Protein AF-A0A060A2T8-F1 (afdb_monomer)

Foldseek 3Di:
DDPPPDPDDDVQVVADDDPFADPPKGFLDWFADPFKIWTFIQAPDDAFQQSTWIWMQGPVRDIDTQAGPDPQWDWAWAADPQGKIKIWTDDPQWIWMWIQGPDAFTKTWITDPNDIDIDGGPDHDNSCSDPVNQVSNVVSVHHHDD

Mean predicted aligned error: 6.96 Å

Sequence (146 aa):
MSANKTPAASSADTYPPSRVCGAGALTLWECRLPRQRVALCLAAKGQGAERLQVLRADKAGRMELLAAGGGGTKLRYEMSPNGDASLEFLRDGRQILLIDPLRGPSILEQEMHGKVQRSECRNPNQTLSLNHTVALLRALGITASP

Organism: Acidithiobacillus caldus (strain ATCC 51756 / DSM 8584 / KU) (NCBI:txid637389)

Nearest PDB structures (foldseek):
  4gnc-assembly1_A  TM=4.056E-01  e=5.488E-01  Homo sapiens
  4fd0-assembly1_A  TM=2.223E-01  e=1.043E+00  Bacteroides caccae ATCC 43185
  7kzp-assembly1_O  TM=2.851E-01  e=7.548E+00  Homo sapiens

Radius of gyration: 15.8 Å; Cα contacts (8 Å, |Δi|>4): 313; chains: 1; bounding box: 34×59×33 Å

pLDDT: mean 85.24, std 15.14, range [36.0, 97.75]

Structure (mmCIF, N/CA/C/O backbone):
data_AF-A0A060A2T8-F1
#
_entry.id   AF-A0A060A2T8-F1
#
loop_
_atom_site.group_PDB
_atom_site.id
_atom_site.type_symbol
_atom_site.label_atom_id
_atom_site.label_alt_id
_atom_site.label_comp_id
_atom_site.label_asym_id
_atom_site.label_entity_id
_atom_site.label_seq_id
_atom_site.pdbx_PDB_ins_code
_atom_site.Cartn_x
_atom_site.Cartn_y
_atom_site.Cartn_z
_atom_site.occupancy
_atom_site.B_iso_or_equiv
_atom_site.auth_seq_id
_atom_site.auth_comp_id
_atom_site.auth_asym_id
_atom_site.auth_atom_id
_atom_site.pdbx_PDB_model_num
ATOM 1 N N . MET A 1 1 ? 18.157 -40.246 -16.428 1.00 37.88 1 MET A N 1
ATOM 2 C CA . MET A 1 1 ? 18.550 -39.158 -15.509 1.00 37.88 1 MET A CA 1
ATOM 3 C C . MET A 1 1 ? 17.406 -38.162 -15.477 1.00 37.88 1 MET A C 1
ATOM 5 O O . MET A 1 1 ? 17.236 -37.408 -16.425 1.00 37.88 1 MET A O 1
ATOM 9 N N . SER A 1 2 ? 16.544 -38.258 -14.468 1.00 36.00 2 SER A N 1
ATOM 10 C CA . SER A 1 2 ? 15.378 -37.383 -14.330 1.00 36.00 2 SER A CA 1
ATOM 11 C C . SER A 1 2 ? 15.838 -36.026 -13.812 1.00 36.00 2 SER A C 1
ATOM 13 O O . SER A 1 2 ? 16.411 -35.942 -12.728 1.00 36.00 2 SER A O 1
ATOM 15 N N . ALA A 1 3 ? 15.626 -34.973 -14.599 1.00 39.72 3 ALA A N 1
ATOM 16 C CA . ALA A 1 3 ? 15.874 -33.610 -14.161 1.00 39.72 3 ALA A CA 1
ATOM 17 C C . ALA A 1 3 ? 14.852 -33.260 -13.073 1.00 39.72 3 ALA A C 1
ATOM 19 O O . ALA A 1 3 ? 13.652 -33.168 -13.334 1.00 39.72 3 ALA A O 1
ATOM 20 N N . ASN A 1 4 ? 15.343 -33.102 -11.845 1.00 40.69 4 ASN A N 1
ATOM 21 C CA . ASN A 1 4 ? 14.573 -32.610 -10.714 1.00 40.69 4 ASN A CA 1
ATOM 22 C C . ASN A 1 4 ? 14.200 -31.152 -11.009 1.00 40.69 4 ASN A C 1
ATOM 24 O O . ASN A 1 4 ? 15.011 -30.241 -10.850 1.00 40.69 4 ASN A O 1
ATOM 28 N N . LYS A 1 5 ? 12.986 -30.930 -11.516 1.00 41.19 5 LYS A N 1
ATOM 29 C CA . LYS A 1 5 ? 12.439 -29.590 -11.707 1.00 41.19 5 LYS A CA 1
ATOM 30 C C . LYS A 1 5 ? 11.953 -29.109 -10.345 1.00 41.19 5 LYS A C 1
ATOM 32 O O . LYS A 1 5 ? 10.836 -29.413 -9.939 1.00 41.19 5 LYS A O 1
ATOM 37 N N . THR A 1 6 ? 12.824 -28.407 -9.627 1.00 43.22 6 THR A N 1
ATOM 38 C CA . THR A 1 6 ? 12.464 -27.656 -8.422 1.00 43.22 6 THR A CA 1
ATOM 39 C C . THR A 1 6 ? 11.223 -26.813 -8.737 1.00 43.22 6 THR A C 1
ATOM 41 O O . THR A 1 6 ? 11.252 -26.071 -9.726 1.00 43.22 6 THR A O 1
ATOM 44 N N . PRO A 1 7 ? 10.118 -26.925 -7.978 1.00 42.25 7 PRO A N 1
ATOM 45 C CA . PRO A 1 7 ? 8.991 -26.036 -8.185 1.00 42.25 7 PRO A CA 1
ATOM 46 C C . PRO A 1 7 ? 9.471 -24.616 -7.888 1.00 42.25 7 PRO A C 1
ATOM 48 O O . PRO A 1 7 ? 10.069 -24.365 -6.842 1.00 42.25 7 PRO A O 1
ATOM 51 N N . ALA A 1 8 ? 9.267 -23.700 -8.836 1.00 45.44 8 ALA A N 1
ATOM 52 C CA . ALA A 1 8 ? 9.478 -22.282 -8.589 1.00 45.44 8 ALA A CA 1
ATOM 53 C C . ALA A 1 8 ? 8.638 -21.905 -7.363 1.00 45.44 8 ALA A C 1
ATOM 55 O O . ALA A 1 8 ? 7.436 -22.179 -7.355 1.00 45.44 8 ALA A O 1
ATOM 56 N N . ALA A 1 9 ? 9.277 -21.346 -6.329 1.00 42.44 9 ALA A N 1
ATOM 57 C CA . ALA A 1 9 ? 8.582 -20.828 -5.158 1.00 42.44 9 ALA A CA 1
ATOM 58 C C . ALA A 1 9 ? 7.421 -19.960 -5.647 1.00 42.44 9 ALA A C 1
ATOM 60 O O . ALA A 1 9 ? 7.612 -19.072 -6.486 1.00 42.44 9 ALA A O 1
ATOM 61 N N . SER A 1 10 ? 6.206 -20.285 -5.214 1.00 46.81 10 SER A N 1
ATOM 62 C CA . SER A 1 10 ? 5.045 -19.540 -5.665 1.00 46.81 10 SER A CA 1
ATOM 63 C C . SER A 1 10 ? 5.211 -18.111 -5.151 1.00 46.81 10 SER A C 1
ATOM 65 O O . SER A 1 10 ? 5.593 -17.900 -4.002 1.00 46.81 10 SER A O 1
ATOM 67 N N . SER A 1 11 ? 4.950 -17.101 -5.979 1.00 52.59 11 SER A N 1
ATOM 68 C CA . SER A 1 11 ? 5.066 -15.693 -5.569 1.00 52.59 11 SER A CA 1
ATOM 69 C C . SER A 1 11 ? 4.266 -15.370 -4.295 1.00 52.59 11 SER A C 1
ATOM 71 O O . SER A 1 11 ? 4.549 -14.380 -3.630 1.00 52.59 11 SER A O 1
ATOM 73 N N . ALA A 1 12 ? 3.285 -16.208 -3.942 1.00 53.03 12 ALA A N 1
ATOM 74 C CA . ALA A 1 12 ? 2.500 -16.122 -2.717 1.00 53.03 12 ALA A CA 1
ATOM 75 C C . ALA A 1 12 ? 3.322 -16.357 -1.436 1.00 53.03 12 ALA A C 1
ATOM 77 O O . ALA A 1 12 ? 3.020 -15.730 -0.427 1.00 53.03 12 ALA A O 1
ATOM 78 N N . ASP A 1 13 ? 4.385 -17.168 -1.480 1.00 53.91 13 ASP A N 1
ATOM 79 C CA . ASP A 1 13 ? 5.234 -17.453 -0.311 1.00 53.91 13 ASP A CA 1
ATOM 80 C C . ASP A 1 13 ? 6.110 -16.250 0.090 1.00 53.91 13 ASP A C 1
ATOM 82 O O . ASP A 1 13 ? 6.661 -16.203 1.187 1.00 53.91 13 ASP A O 1
ATOM 86 N N . THR A 1 14 ? 6.236 -15.255 -0.798 1.00 65.81 14 THR A N 1
ATOM 87 C CA . THR A 1 14 ? 7.023 -14.028 -0.569 1.00 65.81 14 THR A CA 1
ATOM 88 C C . THR A 1 14 ? 6.208 -12.928 0.121 1.00 65.81 14 THR A C 1
ATOM 90 O O . THR A 1 14 ? 6.783 -11.995 0.682 1.00 65.81 14 THR A O 1
ATOM 93 N N . TYR A 1 15 ? 4.875 -13.021 0.103 1.00 67.94 15 TYR A N 1
ATOM 94 C CA . TYR A 1 15 ? 3.991 -11.997 0.655 1.00 67.94 15 TYR A CA 1
ATOM 95 C C . TYR A 1 15 ? 3.400 -12.437 1.997 1.00 67.94 15 TYR A C 1
ATOM 97 O O . TYR A 1 15 ? 2.954 -13.577 2.135 1.00 67.94 15 TYR A O 1
ATOM 105 N N . PRO A 1 16 ? 3.345 -11.547 3.004 1.00 67.00 16 PRO A N 1
ATOM 106 C CA . PRO A 1 16 ? 2.753 -11.893 4.285 1.00 67.00 16 PRO A CA 1
ATOM 107 C C . PRO A 1 16 ? 1.253 -12.200 4.119 1.00 67.00 16 PRO A C 1
ATOM 109 O O . PRO A 1 16 ? 0.546 -11.487 3.399 1.00 67.00 16 PRO A O 1
ATOM 112 N N . PRO A 1 17 ? 0.714 -13.220 4.806 1.00 70.50 17 PRO A N 1
ATOM 113 C CA . PRO A 1 17 ? -0.727 -13.413 4.852 1.00 70.50 17 PRO A CA 1
ATOM 114 C C . PRO A 1 17 ? -1.369 -12.240 5.603 1.00 70.50 17 PRO A C 1
ATOM 116 O O . PRO A 1 17 ? -0.949 -11.895 6.709 1.00 70.50 17 PRO A O 1
ATOM 119 N N . SER A 1 18 ? -2.423 -11.649 5.038 1.00 75.19 18 SER A N 1
ATOM 120 C CA . SER A 1 18 ? -3.237 -10.642 5.722 1.00 75.19 18 SER A CA 1
ATOM 121 C C . SER A 1 18 ? -4.675 -11.114 5.837 1.00 75.19 18 SER A C 1
ATOM 123 O O . SER A 1 18 ? -5.229 -11.703 4.917 1.00 75.19 18 SER A O 1
ATOM 125 N N . ARG A 1 19 ? -5.301 -10.807 6.976 1.00 79.88 19 ARG A N 1
ATOM 126 C CA . ARG A 1 19 ? -6.751 -10.984 7.161 1.00 79.88 19 ARG A CA 1
ATOM 127 C C . ARG A 1 19 ? -7.566 -9.863 6.507 1.00 79.88 19 ARG A C 1
ATOM 129 O O . ARG A 1 19 ? -8.788 -9.908 6.562 1.00 79.88 19 ARG A O 1
ATOM 136 N N . VAL A 1 20 ? -6.893 -8.841 5.974 1.00 90.94 20 VAL A N 1
ATOM 137 C CA . VAL A 1 20 ? -7.514 -7.696 5.299 1.00 90.94 20 VAL A CA 1
ATOM 138 C C . VAL A 1 20 ? -7.704 -8.007 3.815 1.00 90.94 20 VAL A C 1
ATOM 140 O O . VAL A 1 20 ? -8.772 -7.757 3.263 1.00 90.94 20 VAL A O 1
ATOM 143 N N . CYS A 1 21 ? -6.692 -8.588 3.169 1.00 90.69 21 CYS A N 1
ATOM 144 C CA . CYS A 1 21 ? -6.804 -9.012 1.780 1.00 90.69 21 CYS A CA 1
ATOM 145 C C . CYS A 1 21 ? -7.650 -10.289 1.689 1.00 90.69 21 CYS A C 1
ATOM 147 O O . CYS A 1 21 ? -7.413 -11.260 2.404 1.00 90.69 21 CYS A O 1
ATOM 149 N N . GLY A 1 22 ? -8.679 -10.267 0.837 1.00 82.06 22 GLY A N 1
ATOM 150 C CA . GLY A 1 22 ? -9.595 -11.395 0.660 1.00 82.06 22 GLY A CA 1
ATOM 151 C C . GLY A 1 22 ? -8.920 -12.644 0.083 1.00 82.06 22 GLY A C 1
ATOM 152 O O . GLY A 1 22 ? -7.780 -12.608 -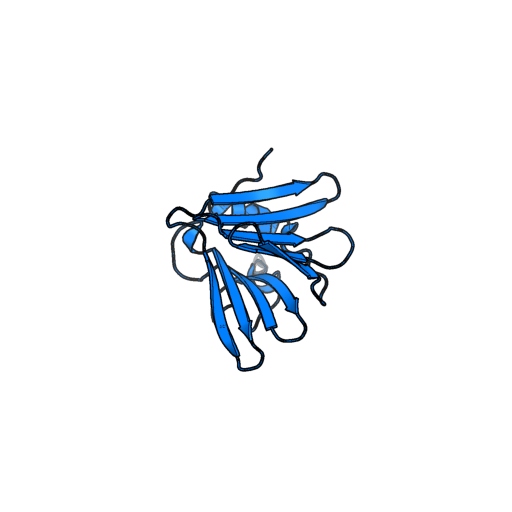0.378 1.00 82.06 22 GLY A O 1
ATOM 153 N N . ALA A 1 23 ? -9.646 -13.764 0.072 1.00 82.12 23 ALA A N 1
ATOM 154 C CA . ALA A 1 23 ? -9.136 -15.029 -0.454 1.00 82.12 23 ALA A CA 1
ATOM 155 C C . ALA A 1 23 ? -8.631 -14.887 -1.906 1.00 82.12 23 ALA A C 1
ATOM 157 O O . ALA A 1 23 ? -9.326 -14.353 -2.772 1.00 82.12 23 ALA A O 1
ATOM 158 N N . GLY A 1 24 ? -7.412 -15.372 -2.159 1.00 83.44 24 GLY A N 1
ATOM 159 C CA . GLY A 1 24 ? -6.754 -15.303 -3.468 1.00 83.44 24 GLY A CA 1
ATOM 160 C C . GLY A 1 24 ? -6.128 -13.946 -3.816 1.00 83.44 24 GLY A C 1
ATOM 161 O O . GLY A 1 24 ? -5.513 -13.834 -4.875 1.00 83.44 24 GLY A O 1
ATOM 162 N N . ALA A 1 25 ? -6.259 -12.926 -2.962 1.00 89.69 25 ALA A N 1
ATOM 163 C CA . ALA A 1 25 ? -5.544 -11.665 -3.123 1.00 89.69 25 ALA A CA 1
ATOM 164 C C . ALA A 1 25 ? -4.137 -11.742 -2.509 1.00 89.69 25 ALA A C 1
ATOM 166 O O . ALA A 1 25 ? -3.929 -12.399 -1.489 1.00 89.69 25 ALA A O 1
ATOM 167 N N . LEU A 1 26 ? -3.176 -11.036 -3.109 1.00 90.19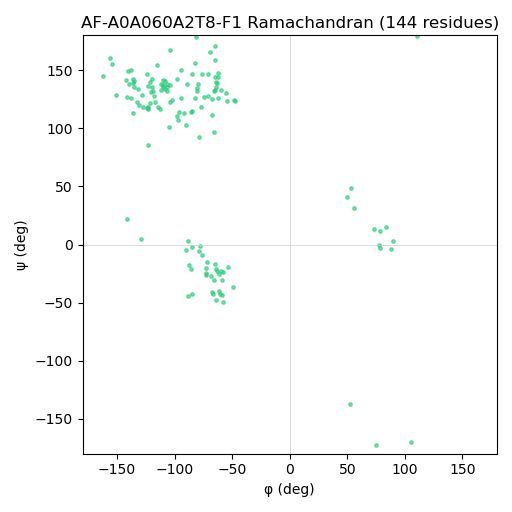 26 LEU A N 1
ATOM 168 C CA . LEU A 1 26 ? -1.839 -10.873 -2.528 1.00 90.19 26 LEU A CA 1
ATOM 169 C C . LEU A 1 26 ? -1.812 -9.647 -1.617 1.00 90.19 26 LEU A C 1
ATOM 171 O O . LEU A 1 26 ? -2.329 -8.593 -1.988 1.00 90.19 26 LEU A O 1
ATOM 175 N N . THR A 1 27 ? -1.169 -9.765 -0.458 1.00 91.56 27 THR A N 1
ATOM 176 C CA . THR A 1 27 ? -0.912 -8.623 0.429 1.00 91.56 27 THR A CA 1
ATOM 177 C C . THR A 1 27 ? 0.423 -8.002 0.059 1.00 91.56 27 THR A C 1
ATOM 179 O O . THR A 1 27 ? 1.479 -8.526 0.403 1.00 91.56 27 THR A O 1
ATOM 182 N N . LEU A 1 28 ? 0.383 -6.874 -0.639 1.00 92.06 28 LEU A N 1
ATOM 183 C CA . LEU A 1 28 ? 1.586 -6.171 -1.074 1.00 92.06 28 LEU A CA 1
ATOM 184 C C . LEU A 1 28 ? 2.131 -5.229 -0.008 1.00 92.06 28 LEU A C 1
ATOM 186 O O . LEU A 1 28 ? 3.292 -4.852 -0.092 1.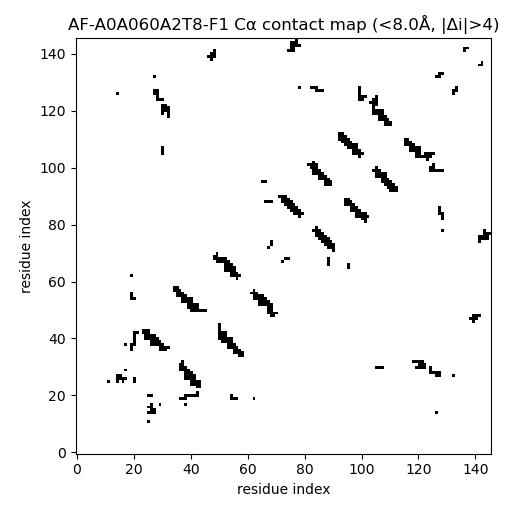00 92.06 28 LEU A O 1
ATOM 190 N N . TRP A 1 29 ? 1.307 -4.821 0.959 1.00 92.69 29 TRP A N 1
ATOM 191 C CA . TRP A 1 29 ? 1.709 -4.004 2.101 1.00 92.69 29 TRP A CA 1
ATOM 192 C C . TRP A 1 29 ? 0.656 -4.084 3.215 1.00 92.69 29 TRP A C 1
ATOM 194 O O . TRP A 1 29 ? -0.532 -4.164 2.914 1.00 92.69 29 TRP A O 1
ATOM 204 N N . GLU A 1 30 ? 1.050 -4.050 4.491 1.00 92.56 30 GLU A N 1
ATOM 205 C CA . GLU A 1 30 ? 0.132 -3.987 5.640 1.00 92.56 30 GLU A CA 1
ATOM 206 C C . GLU A 1 30 ? 0.612 -2.967 6.682 1.00 92.56 30 GLU A C 1
ATOM 208 O O . GLU A 1 30 ? 1.786 -2.921 7.043 1.00 92.56 30 GLU A O 1
ATOM 213 N N . CYS A 1 31 ? -0.336 -2.215 7.237 1.00 93.19 31 CYS A N 1
ATOM 214 C CA . CYS A 1 31 ? -0.154 -1.293 8.343 1.00 93.19 31 CYS A CA 1
ATOM 215 C C . CYS A 1 31 ? -1.097 -1.614 9.492 1.00 93.19 31 CYS A C 1
ATOM 217 O O . CYS A 1 31 ? -2.326 -1.521 9.384 1.00 93.19 31 CYS A O 1
ATOM 219 N N . ARG A 1 32 ? -0.513 -1.968 10.634 1.00 93.56 32 ARG A N 1
ATOM 220 C CA . ARG A 1 32 ? -1.242 -2.229 11.874 1.00 93.56 32 ARG A CA 1
ATOM 221 C C . ARG A 1 32 ? -1.338 -0.958 12.702 1.00 93.56 32 ARG A C 1
ATOM 223 O O . ARG A 1 32 ? -0.348 -0.492 13.259 1.00 93.56 32 ARG A O 1
ATOM 230 N N . LEU A 1 33 ? -2.558 -0.459 12.847 1.00 93.19 33 LEU A N 1
ATOM 231 C CA . LEU A 1 33 ? -2.909 0.676 13.694 1.00 93.19 33 LEU A CA 1
ATOM 232 C C . LEU A 1 33 ? -3.603 0.181 14.983 1.00 93.19 33 LEU A C 1
ATOM 234 O O . LEU A 1 33 ? -4.008 -0.981 15.070 1.00 93.19 33 LEU A O 1
ATOM 238 N N . PRO A 1 34 ? -3.784 1.026 16.020 1.00 92.00 34 PRO A N 1
ATOM 239 C CA . PRO A 1 34 ? -4.310 0.581 17.319 1.00 92.00 34 PRO A CA 1
ATOM 240 C C . PRO A 1 34 ? -5.703 -0.070 17.276 1.00 92.00 34 PRO A C 1
ATOM 242 O O . PRO A 1 34 ? -6.036 -0.902 18.127 1.00 92.00 34 PRO A O 1
ATOM 245 N N . ARG A 1 35 ? -6.549 0.341 16.323 1.00 91.31 35 ARG A N 1
ATOM 246 C CA . ARG A 1 35 ? -7.946 -0.112 16.201 1.00 91.31 35 ARG A CA 1
ATOM 247 C C . ARG A 1 35 ? -8.336 -0.607 14.812 1.00 91.31 35 ARG A C 1
ATOM 249 O O . ARG A 1 35 ? -9.499 -0.923 14.592 1.00 91.31 35 ARG A O 1
ATOM 256 N N . GLN A 1 36 ? -7.385 -0.667 13.895 1.00 94.19 36 GLN A N 1
ATOM 257 C CA . GLN A 1 36 ? -7.655 -0.995 12.505 1.00 94.19 36 GLN A CA 1
ATOM 258 C C . GLN A 1 36 ? -6.397 -1.550 11.846 1.00 94.19 36 GLN A C 1
ATOM 260 O O . GLN A 1 36 ? -5.282 -1.348 12.332 1.00 94.19 36 GLN A O 1
ATOM 265 N N . ARG A 1 37 ? -6.581 -2.245 10.734 1.00 94.50 37 ARG A N 1
ATOM 266 C CA . ARG A 1 37 ? -5.509 -2.640 9.826 1.00 94.50 37 ARG A CA 1
ATOM 267 C C . ARG A 1 37 ? -5.812 -2.066 8.461 1.00 94.50 37 ARG A C 1
ATOM 269 O O . ARG A 1 37 ? -6.968 -2.067 8.050 1.00 94.50 37 ARG A O 1
ATOM 276 N N . VAL A 1 38 ? -4.786 -1.580 7.788 1.00 95.56 38 VAL A N 1
ATOM 277 C CA . VAL A 1 38 ? -4.879 -1.123 6.405 1.00 95.56 38 VAL A CA 1
ATOM 278 C C . VAL A 1 38 ? -3.922 -1.961 5.581 1.00 95.56 38 VAL A C 1
ATOM 280 O O . VAL A 1 38 ? -2.806 -2.204 6.026 1.00 95.56 38 VAL A O 1
ATOM 283 N N . ALA A 1 39 ? -4.349 -2.435 4.420 1.00 95.31 39 ALA A N 1
ATOM 284 C CA . ALA A 1 39 ? -3.510 -3.241 3.549 1.00 95.31 39 ALA A CA 1
ATOM 285 C C . ALA A 1 39 ? -3.635 -2.801 2.094 1.00 95.31 39 ALA A C 1
ATOM 287 O O . ALA A 1 39 ? -4.727 -2.468 1.633 1.00 95.31 39 ALA A O 1
ATOM 288 N N . LEU A 1 40 ? -2.511 -2.844 1.382 1.00 96.12 40 LEU A N 1
ATOM 289 C CA . LEU A 1 40 ? -2.480 -2.832 -0.071 1.00 96.12 40 LEU A CA 1
ATOM 290 C C . LEU A 1 40 ? -2.660 -4.265 -0.555 1.00 96.12 40 LEU A C 1
ATOM 292 O O . LEU A 1 40 ? -1.802 -5.123 -0.332 1.00 96.12 40 LEU A O 1
ATOM 296 N N . CYS A 1 41 ? -3.767 -4.506 -1.234 1.00 95.06 41 CYS A N 1
ATOM 297 C CA . CYS A 1 41 ? -4.134 -5.801 -1.764 1.00 95.06 41 CYS A CA 1
ATOM 298 C C . CYS A 1 41 ? -4.075 -5.775 -3.287 1.00 95.06 41 CYS A C 1
ATOM 300 O O . CYS A 1 41 ? -4.556 -4.836 -3.922 1.00 95.06 41 CYS A O 1
ATOM 302 N N . LEU A 1 42 ? -3.540 -6.842 -3.871 1.00 94.38 42 LEU A N 1
ATOM 303 C CA . LEU A 1 42 ? -3.736 -7.149 -5.278 1.00 94.38 42 LEU A CA 1
ATOM 304 C C . LEU A 1 42 ? -4.861 -8.171 -5.409 1.00 94.38 42 LEU A C 1
ATOM 306 O O . LEU A 1 42 ? -4.674 -9.348 -5.101 1.00 94.38 42 LEU A O 1
ATOM 310 N N . ALA A 1 43 ? -6.021 -7.729 -5.881 1.00 92.06 43 ALA A N 1
ATOM 311 C CA . ALA A 1 43 ? -7.180 -8.579 -6.087 1.00 92.06 43 ALA A CA 1
ATOM 312 C C . ALA A 1 43 ? -6.907 -9.684 -7.125 1.00 92.06 43 ALA A C 1
ATOM 314 O O . ALA A 1 43 ? -6.174 -9.503 -8.105 1.00 92.06 43 ALA A O 1
ATOM 315 N N . ALA A 1 44 ? -7.545 -10.842 -6.934 1.00 87.31 44 ALA A N 1
ATOM 316 C CA . ALA A 1 44 ? -7.469 -11.970 -7.865 1.00 87.31 44 ALA A CA 1
ATOM 317 C C . ALA A 1 44 ? -8.162 -11.687 -9.210 1.00 87.31 44 ALA A C 1
ATOM 319 O O . ALA A 1 44 ? -7.799 -12.270 -10.227 1.00 87.31 44 ALA A O 1
ATOM 320 N N . LYS A 1 45 ? -9.166 -10.802 -9.207 1.00 85.12 45 LYS A N 1
ATOM 321 C CA . LYS A 1 45 ? -9.976 -10.427 -10.373 1.00 85.12 45 LYS A CA 1
ATOM 322 C C . LYS A 1 45 ? -9.761 -8.954 -10.724 1.00 85.12 45 LYS A C 1
ATOM 324 O O . LYS A 1 45 ? -9.441 -8.161 -9.843 1.00 85.12 45 LYS A O 1
ATOM 329 N N . GLY A 1 46 ? -9.975 -8.620 -11.994 1.00 84.56 46 GLY A N 1
ATOM 330 C CA . GLY A 1 46 ? -9.727 -7.298 -12.580 1.00 84.56 46 GLY A CA 1
ATOM 331 C C . GLY A 1 46 ? -8.552 -7.311 -13.564 1.00 84.56 46 GLY A C 1
ATOM 332 O O . GLY A 1 46 ? -7.921 -8.345 -13.782 1.00 84.56 46 GLY A O 1
ATOM 333 N N . GLN A 1 47 ? -8.263 -6.155 -14.146 1.00 84.25 47 GLN A N 1
ATOM 334 C CA . GLN A 1 47 ? -7.300 -5.893 -15.208 1.00 84.25 47 GLN A CA 1
ATOM 335 C C . GLN A 1 47 ? -6.355 -4.747 -14.826 1.00 84.25 47 GLN A C 1
ATOM 337 O O . GLN A 1 47 ? -6.772 -3.656 -14.440 1.00 84.25 47 GLN A O 1
ATOM 342 N N . GLY A 1 48 ? -5.048 -4.990 -14.951 1.00 89.25 48 GLY A N 1
ATOM 343 C CA . GLY A 1 48 ? -4.022 -3.983 -14.667 1.00 89.25 48 GLY A CA 1
ATOM 344 C C . GLY A 1 48 ? -4.174 -3.337 -13.283 1.00 89.25 48 GLY A C 1
ATOM 345 O O . GLY A 1 48 ? -4.460 -4.011 -12.290 1.00 89.25 48 GLY A O 1
ATOM 346 N N . ALA A 1 49 ? -3.994 -2.018 -13.226 1.00 89.94 49 ALA A N 1
ATOM 347 C CA . ALA A 1 49 ? -4.025 -1.235 -11.995 1.00 89.94 49 ALA A CA 1
ATOM 348 C C . ALA A 1 49 ? -5.337 -1.334 -11.190 1.00 89.94 49 ALA A C 1
ATOM 350 O O . ALA A 1 49 ? -5.303 -1.133 -9.978 1.00 89.94 49 ALA A O 1
ATOM 351 N N . GLU A 1 50 ? -6.475 -1.681 -11.803 1.00 90.50 50 GLU A N 1
ATOM 352 C CA . GLU A 1 50 ? -7.765 -1.792 -11.092 1.00 90.50 50 GLU A CA 1
ATOM 353 C C . GLU A 1 50 ? -7.786 -2.917 -10.048 1.00 90.50 50 GLU A C 1
ATOM 355 O O . GLU A 1 50 ? -8.614 -2.939 -9.137 1.00 90.50 50 GLU A O 1
ATOM 360 N N . ARG A 1 51 ? -6.825 -3.838 -10.152 1.00 94.00 51 ARG A N 1
ATOM 361 C CA . ARG A 1 51 ? -6.611 -4.904 -9.177 1.00 94.00 51 ARG A CA 1
ATOM 362 C C . ARG A 1 51 ? -6.010 -4.397 -7.869 1.00 94.00 51 ARG A C 1
ATOM 364 O O . ARG A 1 51 ? -6.086 -5.114 -6.876 1.00 94.00 51 ARG A O 1
ATOM 371 N N . LEU A 1 52 ? -5.383 -3.220 -7.847 1.00 95.88 52 LEU A N 1
ATOM 372 C CA . LEU A 1 52 ? -4.801 -2.662 -6.628 1.00 95.88 52 LEU A CA 1
ATOM 373 C C . LEU A 1 52 ? -5.865 -1.963 -5.797 1.00 95.88 52 LEU A C 1
ATOM 375 O O . LEU A 1 52 ? -6.548 -1.056 -6.273 1.00 95.88 52 LEU A O 1
ATOM 379 N N . GLN A 1 53 ? -5.965 -2.365 -4.536 1.00 96.44 53 GLN A N 1
ATOM 380 C CA . GLN A 1 53 ? -6.936 -1.841 -3.586 1.00 96.44 53 GLN A CA 1
ATOM 381 C C . GLN A 1 53 ? -6.260 -1.558 -2.250 1.00 96.44 53 GLN A C 1
ATOM 383 O O . GLN A 1 53 ? -5.516 -2.391 -1.741 1.00 96.44 53 GLN A O 1
ATOM 388 N N . VAL A 1 54 ? -6.559 -0.405 -1.657 1.00 97.00 54 VAL A N 1
ATOM 389 C CA . VAL A 1 54 ? -6.227 -0.114 -0.264 1.00 97.00 54 VAL A CA 1
ATOM 390 C C . VAL A 1 54 ? -7.467 -0.375 0.572 1.00 97.00 54 VAL A C 1
ATOM 392 O O . VAL A 1 54 ? -8.462 0.346 0.474 1.00 97.00 54 VAL A O 1
ATOM 395 N N . LEU A 1 55 ? -7.412 -1.423 1.384 1.00 96.94 55 LEU A N 1
ATOM 396 C CA . LEU A 1 55 ? -8.518 -1.867 2.220 1.00 96.94 55 LEU A CA 1
ATOM 397 C C . LEU A 1 55 ? -8.229 -1.573 3.686 1.00 96.94 55 LEU A C 1
ATOM 399 O O . LEU A 1 55 ? -7.113 -1.771 4.160 1.00 96.94 55 LEU A O 1
ATOM 403 N N . ARG A 1 56 ? -9.257 -1.146 4.415 1.00 96.12 56 ARG A N 1
ATOM 404 C CA . ARG A 1 56 ? -9.254 -0.989 5.867 1.00 96.12 56 ARG A CA 1
ATOM 405 C C . ARG A 1 56 ? -10.150 -2.049 6.496 1.00 96.12 56 ARG A C 1
ATOM 407 O O . ARG A 1 56 ? -11.275 -2.236 6.055 1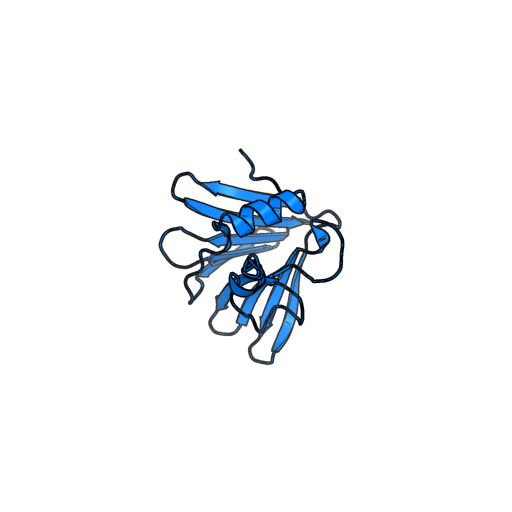.00 96.12 56 ARG A O 1
ATOM 414 N N . ALA A 1 57 ? -9.669 -2.676 7.561 1.00 95.88 57 ALA A N 1
ATOM 415 C CA . ALA A 1 57 ? -10.448 -3.528 8.450 1.00 95.88 57 ALA A CA 1
ATOM 416 C C . ALA A 1 57 ? -10.446 -2.933 9.863 1.00 95.88 57 ALA A C 1
ATOM 418 O O . ALA A 1 57 ? -9.374 -2.666 10.415 1.00 95.88 57 ALA A O 1
ATOM 419 N N . ASP A 1 58 ? -11.615 -2.741 10.472 1.00 94.00 58 ASP A N 1
ATOM 420 C CA . ASP A 1 58 ? -11.702 -2.377 11.891 1.00 94.00 58 ASP A CA 1
ATOM 421 C C . ASP A 1 58 ? -11.564 -3.605 12.821 1.00 94.00 58 ASP A C 1
ATOM 423 O O . ASP A 1 58 ? -11.423 -4.746 12.372 1.00 94.00 58 ASP A O 1
ATOM 427 N N . LYS A 1 59 ? -11.591 -3.395 14.147 1.00 89.00 59 LYS A N 1
ATOM 428 C CA . LYS A 1 59 ? -11.526 -4.502 15.127 1.00 89.00 59 LYS A CA 1
ATOM 429 C C . LYS A 1 59 ? -12.690 -5.495 15.023 1.00 89.00 59 LYS A C 1
ATOM 431 O O . LYS A 1 59 ? -12.524 -6.631 15.455 1.00 89.00 59 LYS A O 1
ATOM 436 N N . ALA A 1 60 ? -13.840 -5.069 14.504 1.00 89.31 60 ALA A N 1
ATOM 437 C CA . ALA A 1 60 ? -15.008 -5.921 14.304 1.00 89.31 60 ALA A CA 1
ATOM 438 C C . ALA A 1 60 ? -14.940 -6.696 12.974 1.00 89.31 60 ALA A C 1
ATOM 440 O O . ALA A 1 60 ? -15.834 -7.485 12.684 1.00 89.31 60 ALA A O 1
ATOM 441 N N . GLY A 1 61 ? -13.890 -6.486 12.170 1.00 86.56 61 GLY A N 1
ATOM 442 C CA . GLY A 1 61 ? -13.733 -7.105 10.857 1.00 86.56 61 GLY A CA 1
ATOM 443 C C . GLY A 1 61 ? -14.561 -6.431 9.765 1.00 86.56 61 GLY A C 1
ATOM 444 O O . GLY A 1 61 ? -14.677 -6.982 8.672 1.00 86.56 61 GLY A O 1
ATOM 445 N N . ARG A 1 62 ? -15.135 -5.248 10.025 1.00 92.69 62 ARG A N 1
ATOM 446 C CA . ARG A 1 62 ? -15.822 -4.488 8.979 1.00 92.69 62 ARG A CA 1
ATOM 447 C C . ARG A 1 62 ? -14.788 -3.927 8.016 1.00 92.69 62 ARG A C 1
ATOM 449 O O . ARG A 1 62 ? -13.826 -3.281 8.437 1.00 92.69 62 ARG A O 1
ATOM 456 N N . MET A 1 63 ? -15.020 -4.198 6.738 1.00 94.62 63 MET A N 1
ATOM 457 C CA . MET A 1 63 ? -14.130 -3.847 5.643 1.00 94.62 63 MET A CA 1
ATOM 458 C C . MET A 1 63 ? -14.580 -2.558 4.964 1.00 94.62 63 MET A C 1
ATOM 460 O O . MET A 1 63 ? -15.771 -2.341 4.754 1.00 94.62 63 MET A O 1
ATOM 464 N N . GLU A 1 64 ? -13.619 -1.741 4.559 1.00 95.56 64 GLU A N 1
ATOM 465 C CA . GLU A 1 64 ? -13.842 -0.513 3.809 1.00 95.56 64 GLU A CA 1
ATOM 466 C C . GLU A 1 64 ? -12.780 -0.347 2.723 1.00 95.56 64 GLU A C 1
ATOM 468 O O . GLU A 1 64 ? -11.593 -0.578 2.957 1.00 95.56 64 GLU A O 1
ATOM 473 N N . LEU A 1 65 ? -13.206 0.085 1.537 1.00 95.31 65 LEU A N 1
ATOM 474 C CA . LEU A 1 65 ? -12.314 0.458 0.445 1.00 95.31 65 LEU A CA 1
ATOM 475 C C . LEU A 1 65 ? -11.891 1.922 0.604 1.00 95.31 65 LEU A C 1
ATOM 477 O O . LEU A 1 65 ? -12.718 2.823 0.474 1.00 95.31 65 LEU A O 1
ATOM 481 N N . LEU A 1 66 ? -10.604 2.158 0.859 1.00 95.81 66 LEU A N 1
ATOM 482 C CA . LEU A 1 66 ? -10.045 3.508 0.973 1.00 95.81 66 LEU A CA 1
ATOM 483 C C . LEU A 1 66 ? -9.667 4.089 -0.390 1.00 95.81 66 LEU A C 1
ATOM 485 O O . LEU A 1 66 ? -9.929 5.261 -0.652 1.00 95.81 66 LEU A O 1
ATOM 489 N N . ALA A 1 67 ? -9.052 3.268 -1.241 1.00 96.31 67 ALA A N 1
ATOM 490 C CA . ALA A 1 67 ? -8.654 3.633 -2.595 1.00 96.31 67 ALA A CA 1
ATOM 491 C C . ALA A 1 67 ? -8.571 2.393 -3.491 1.00 96.31 67 ALA A C 1
ATOM 493 O O . ALA A 1 67 ? -8.342 1.283 -3.011 1.00 96.31 67 ALA A O 1
ATOM 494 N N . ALA A 1 68 ? -8.726 2.592 -4.796 1.00 95.56 68 ALA A N 1
ATOM 495 C CA . ALA A 1 68 ? -8.487 1.577 -5.813 1.00 95.56 68 ALA A CA 1
ATOM 496 C C . ALA A 1 68 ? -7.807 2.213 -7.025 1.00 95.56 68 ALA A C 1
ATOM 498 O O . ALA A 1 68 ? -8.038 3.391 -7.320 1.00 95.56 68 ALA A O 1
ATOM 499 N N . GLY A 1 69 ? -6.983 1.434 -7.721 1.00 94.00 69 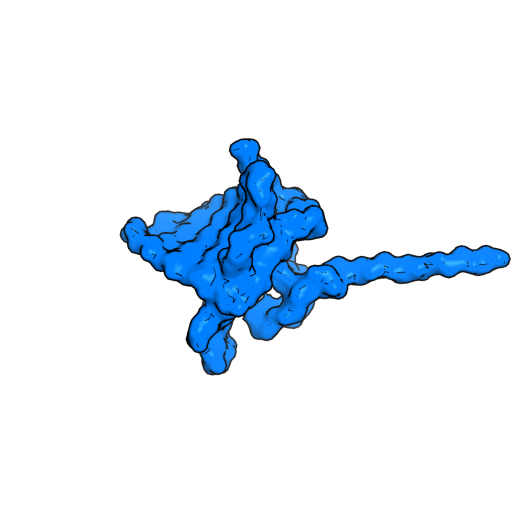GLY A N 1
ATOM 500 C CA . GLY A 1 69 ? -6.468 1.829 -9.026 1.00 94.00 69 GLY A CA 1
ATOM 501 C C . GLY A 1 69 ? -7.569 1.824 -10.091 1.00 94.00 69 GLY A C 1
ATOM 502 O O . GLY A 1 69 ? -8.655 1.280 -9.887 1.00 94.00 69 GLY A O 1
ATOM 503 N N . GLY A 1 70 ? -7.288 2.441 -11.240 1.00 89.00 70 GLY A N 1
ATOM 504 C CA . GLY A 1 70 ? -8.263 2.585 -12.327 1.00 89.00 70 GLY A CA 1
ATOM 505 C C . GLY A 1 70 ? -9.336 3.647 -12.049 1.00 89.00 70 GLY A C 1
ATOM 506 O O . GLY A 1 70 ? -9.236 4.422 -11.099 1.00 89.00 70 GLY A O 1
ATOM 507 N N . GLY A 1 71 ? -10.353 3.732 -12.914 1.00 85.62 71 GLY A N 1
ATOM 508 C CA . GLY A 1 71 ? -11.516 4.613 -12.710 1.00 85.62 71 GLY A CA 1
ATOM 509 C C . GLY A 1 71 ? -11.189 6.101 -12.507 1.00 85.62 71 GLY A C 1
ATOM 510 O O . GLY A 1 71 ? -11.888 6.773 -11.751 1.00 85.62 71 GLY A O 1
ATOM 511 N N . GLY A 1 72 ? -10.112 6.595 -13.128 1.00 88.94 72 GLY A N 1
ATOM 512 C CA . GLY A 1 72 ? -9.635 7.977 -12.991 1.00 88.94 72 GLY A CA 1
ATOM 513 C C . GLY A 1 72 ? -8.665 8.227 -11.828 1.00 88.94 72 GLY A C 1
ATOM 514 O O . GLY A 1 72 ? -8.137 9.332 -11.722 1.00 88.94 72 GLY A O 1
ATOM 515 N N . THR A 1 73 ? -8.382 7.229 -10.983 1.00 94.69 73 THR A N 1
ATOM 516 C CA . THR A 1 73 ? -7.351 7.337 -9.942 1.00 94.69 73 THR A CA 1
ATOM 517 C C . THR A 1 73 ? -5.965 7.430 -10.577 1.00 94.69 73 THR A C 1
ATOM 519 O O . THR A 1 73 ? -5.558 6.542 -11.330 1.00 94.69 73 THR A O 1
ATOM 522 N N . LYS A 1 74 ? -5.210 8.475 -10.233 1.00 94.25 74 LYS A N 1
ATOM 523 C CA . LYS A 1 74 ? -3.788 8.579 -10.566 1.00 94.25 74 LYS A CA 1
ATOM 524 C C . LYS A 1 74 ? -2.981 7.768 -9.562 1.00 94.25 74 LYS A C 1
ATOM 526 O O . LYS A 1 74 ? -3.199 7.888 -8.357 1.00 94.25 74 LYS A O 1
ATOM 531 N N . LEU A 1 75 ? -2.061 6.956 -10.071 1.00 95.19 75 LEU A N 1
ATOM 532 C CA . LEU A 1 75 ? -1.132 6.177 -9.263 1.00 95.19 75 LEU A CA 1
ATOM 533 C C . LEU A 1 75 ? 0.277 6.708 -9.466 1.00 95.19 75 LEU A C 1
ATOM 535 O O . LEU A 1 75 ? 0.696 6.900 -10.607 1.00 95.19 75 LEU A O 1
ATOM 539 N N . ARG A 1 76 ? 1.001 6.911 -8.369 1.00 94.62 76 ARG A N 1
ATOM 540 C CA . ARG A 1 76 ? 2.406 7.311 -8.402 1.00 94.62 76 ARG A CA 1
ATOM 541 C C . ARG A 1 76 ? 3.199 6.410 -7.479 1.00 94.62 76 ARG A C 1
ATOM 543 O O . ARG A 1 76 ? 2.906 6.317 -6.293 1.00 94.62 76 ARG A O 1
ATOM 550 N N . TYR A 1 77 ? 4.161 5.710 -8.060 1.00 94.62 77 TYR A N 1
ATOM 551 C CA . TYR A 1 77 ? 5.112 4.890 -7.331 1.00 94.62 77 TYR A CA 1
ATOM 552 C C . TYR A 1 77 ? 6.462 5.598 -7.342 1.00 94.62 77 TYR A C 1
ATOM 554 O O . TYR A 1 77 ? 6.880 6.093 -8.387 1.00 94.62 77 TYR A O 1
ATOM 562 N N . GLU A 1 78 ? 7.142 5.649 -6.206 1.00 93.06 78 GLU A N 1
ATOM 563 C CA . GLU A 1 78 ? 8.466 6.259 -6.088 1.00 93.06 78 GLU A CA 1
ATOM 564 C C . GLU A 1 78 ? 9.378 5.339 -5.276 1.00 93.06 78 GLU A C 1
ATOM 566 O O . GLU A 1 78 ? 8.952 4.727 -4.297 1.00 93.06 78 GLU A O 1
ATOM 571 N N . MET A 1 79 ? 10.641 5.243 -5.690 1.00 90.69 79 MET A N 1
ATOM 572 C CA . MET A 1 79 ? 11.717 4.673 -4.881 1.00 90.69 79 MET A CA 1
ATOM 573 C C . MET A 1 79 ? 12.799 5.730 -4.747 1.00 90.69 79 MET A C 1
ATOM 575 O O . MET A 1 79 ? 13.396 6.132 -5.747 1.00 90.69 79 MET A O 1
ATOM 579 N N . SER A 1 80 ? 13.062 6.180 -3.530 1.00 87.50 80 SER A N 1
ATOM 580 C CA . SER A 1 80 ? 14.104 7.168 -3.281 1.00 87.50 80 SER A CA 1
ATOM 581 C C . SER A 1 80 ? 15.487 6.506 -3.191 1.00 87.50 80 SER A C 1
ATOM 583 O O . SER A 1 80 ? 15.603 5.329 -2.840 1.00 87.50 80 SER A O 1
ATOM 585 N N . PRO A 1 81 ? 16.581 7.248 -3.454 1.00 85.81 81 PRO A N 1
ATOM 586 C CA . PRO A 1 81 ? 17.944 6.701 -3.413 1.00 85.81 81 PRO A CA 1
ATOM 587 C C . PRO A 1 81 ? 18.366 6.117 -2.057 1.00 85.81 81 PRO A C 1
ATOM 589 O O . PRO A 1 81 ? 19.275 5.294 -1.989 1.00 85.81 81 PRO A O 1
ATOM 592 N N . ASN A 1 82 ? 17.721 6.541 -0.968 1.00 85.38 82 ASN A N 1
ATOM 593 C CA . ASN A 1 82 ? 17.941 6.000 0.375 1.00 85.38 82 ASN A CA 1
ATOM 594 C C . ASN A 1 82 ? 17.241 4.642 0.608 1.00 85.38 82 ASN A C 1
ATOM 596 O O . ASN A 1 82 ? 17.399 4.074 1.688 1.00 85.38 82 ASN A O 1
ATOM 600 N N . GLY A 1 83 ? 16.509 4.129 -0.386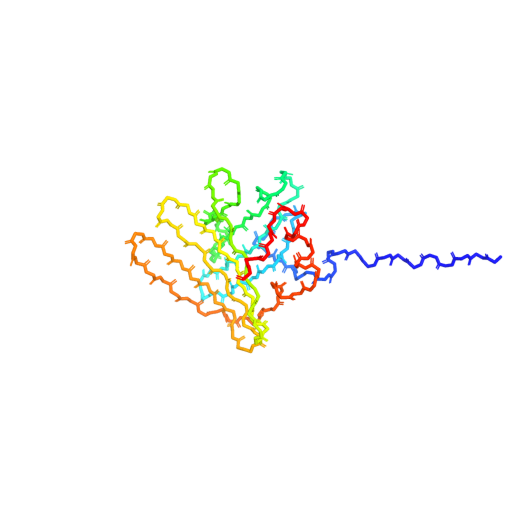 1.00 85.38 83 GLY A N 1
ATOM 601 C CA . GLY A 1 83 ? 15.818 2.843 -0.362 1.00 85.38 83 GLY A CA 1
ATOM 602 C C . GLY A 1 83 ? 14.385 2.885 0.168 1.00 85.38 83 GLY A C 1
ATOM 603 O O . GLY A 1 83 ? 13.772 1.822 0.271 1.00 85.38 83 GLY A O 1
ATOM 604 N N . ASP A 1 84 ? 13.849 4.063 0.498 1.00 91.25 84 ASP A N 1
ATOM 605 C CA . ASP A 1 84 ? 12.430 4.181 0.833 1.00 91.25 84 ASP A CA 1
ATOM 606 C C . ASP A 1 84 ? 11.588 4.007 -0.436 1.00 91.25 84 ASP A C 1
ATOM 608 O O . ASP A 1 84 ? 11.989 4.391 -1.538 1.00 91.25 84 ASP A O 1
ATOM 612 N N . ALA A 1 85 ? 10.407 3.423 -0.284 1.00 93.69 85 ALA A N 1
ATOM 613 C CA . ALA A 1 85 ? 9.445 3.291 -1.367 1.00 93.69 85 ALA A CA 1
ATOM 614 C C . ALA A 1 85 ? 8.110 3.907 -0.964 1.00 93.69 85 ALA A C 1
ATOM 616 O O . ALA A 1 85 ? 7.710 3.845 0.200 1.00 93.69 85 ALA A O 1
ATOM 617 N N . SER A 1 86 ? 7.392 4.473 -1.926 1.00 95.19 86 SER A N 1
ATOM 618 C CA . SER A 1 86 ? 6.044 4.973 -1.698 1.00 95.19 86 SER A CA 1
ATOM 619 C C . SER A 1 86 ? 5.100 4.628 -2.843 1.00 95.19 86 SER A C 1
ATOM 621 O O . SER A 1 86 ? 5.511 4.479 -3.993 1.00 95.19 86 SER A O 1
ATOM 623 N N . LEU A 1 87 ? 3.820 4.466 -2.513 1.00 96.62 87 LEU A N 1
ATOM 624 C CA . LEU A 1 87 ? 2.743 4.317 -3.484 1.00 96.62 87 LEU A CA 1
ATOM 625 C C . LEU A 1 87 ? 1.585 5.239 -3.113 1.00 96.62 87 LEU A C 1
ATOM 627 O O . LEU A 1 87 ? 1.007 5.137 -2.031 1.00 96.62 87 LEU A O 1
ATOM 631 N N . GLU A 1 88 ? 1.231 6.108 -4.045 1.00 97.06 88 GLU A N 1
ATOM 632 C CA . GLU A 1 88 ? 0.182 7.105 -3.914 1.00 97.06 88 GLU A CA 1
ATOM 633 C C . GLU A 1 88 ? -1.018 6.762 -4.798 1.00 97.06 88 GLU A C 1
ATOM 635 O O . GLU A 1 88 ? -0.866 6.408 -5.969 1.00 97.06 88 GLU A O 1
ATOM 640 N N . PHE A 1 89 ? -2.214 6.936 -4.239 1.00 97.50 89 PHE A N 1
ATOM 641 C CA . PHE A 1 89 ? -3.494 6.948 -4.937 1.00 97.50 89 PHE A CA 1
ATOM 642 C C . PHE A 1 89 ? -4.084 8.351 -4.813 1.00 97.50 89 PHE A C 1
ATOM 644 O O . PHE A 1 89 ? -4.386 8.787 -3.702 1.00 97.50 89 PHE A O 1
ATOM 651 N N . LEU A 1 90 ? -4.289 9.035 -5.938 1.00 95.62 90 LEU A N 1
ATOM 652 C CA . LEU A 1 90 ? -4.872 10.375 -5.981 1.00 95.62 90 LEU A CA 1
ATOM 653 C C . LEU A 1 90 ? -6.144 10.381 -6.830 1.00 95.62 90 LEU A C 1
ATOM 655 O O . LEU A 1 90 ? -6.114 10.054 -8.020 1.00 95.62 90 LEU A O 1
ATOM 659 N N . ARG A 1 91 ? -7.264 10.788 -6.229 1.00 93.62 91 ARG A N 1
ATOM 660 C CA . ARG A 1 91 ? -8.560 10.904 -6.907 1.00 93.62 91 ARG A CA 1
ATOM 661 C C . ARG A 1 91 ? -9.423 11.984 -6.266 1.00 93.62 91 ARG A C 1
ATOM 663 O O . ARG A 1 91 ? -9.632 11.950 -5.061 1.00 93.62 91 ARG A O 1
ATOM 670 N N . ASP A 1 92 ? -9.954 12.905 -7.069 1.00 90.50 92 ASP A N 1
ATOM 671 C CA . ASP A 1 92 ? -10.960 13.895 -6.648 1.00 90.50 92 ASP A CA 1
ATOM 672 C C . ASP A 1 92 ? -10.586 14.666 -5.357 1.00 90.50 92 ASP A C 1
ATOM 674 O O . ASP A 1 92 ? -11.413 14.861 -4.470 1.00 90.50 92 ASP A O 1
ATOM 678 N N . GLY A 1 93 ? -9.313 15.061 -5.209 1.00 87.06 93 GLY A N 1
ATOM 679 C CA . GLY A 1 93 ? -8.819 15.770 -4.013 1.00 87.06 93 GLY A CA 1
ATOM 680 C C . GLY A 1 93 ? -8.683 14.900 -2.753 1.00 87.06 93 GLY A C 1
ATOM 681 O O . GLY A 1 93 ? -8.533 15.423 -1.647 1.00 87.06 93 GLY A O 1
ATOM 682 N N . ARG A 1 94 ? -8.752 13.573 -2.910 1.00 93.81 94 ARG A N 1
ATOM 683 C CA . ARG A 1 94 ? -8.448 12.570 -1.887 1.00 93.81 94 ARG A CA 1
ATOM 684 C C . ARG A 1 94 ? -7.140 11.876 -2.236 1.00 93.81 94 ARG A C 1
ATOM 686 O O . ARG A 1 94 ? -6.959 11.429 -3.372 1.00 93.81 94 ARG A O 1
ATOM 693 N N . GLN A 1 95 ? -6.272 11.741 -1.245 1.00 96.56 95 GLN A N 1
ATOM 694 C CA . GLN A 1 95 ? -4.981 11.079 -1.374 1.00 96.56 95 GLN A CA 1
ATOM 695 C C . GLN A 1 95 ? -4.886 9.946 -0.356 1.00 96.56 95 GLN A C 1
ATOM 697 O O . GLN A 1 95 ? -5.244 10.112 0.812 1.00 96.56 95 GLN A O 1
ATOM 702 N N . ILE A 1 96 ? -4.376 8.801 -0.795 1.00 97.75 96 ILE A N 1
ATOM 703 C CA . ILE A 1 96 ? -3.875 7.747 0.084 1.00 97.75 96 ILE A CA 1
ATOM 704 C C . ILE A 1 96 ? -2.426 7.494 -0.304 1.00 97.75 96 ILE A C 1
ATOM 706 O O . ILE A 1 96 ? -2.157 7.086 -1.432 1.00 97.75 96 ILE A O 1
ATOM 710 N N . LEU A 1 97 ? -1.508 7.727 0.625 1.00 97.19 97 LEU A N 1
ATOM 711 C CA . LEU A 1 97 ? -0.079 7.536 0.437 1.00 97.19 97 LEU A CA 1
ATOM 712 C C . LEU A 1 97 ? 0.420 6.459 1.404 1.00 97.19 97 LEU A C 1
ATOM 714 O O . LEU A 1 97 ? 0.241 6.545 2.621 1.00 97.19 97 LEU A O 1
ATOM 718 N N . LEU A 1 98 ? 1.025 5.422 0.835 1.00 96.62 98 LEU A N 1
ATOM 719 C CA . LEU A 1 98 ? 1.662 4.327 1.556 1.00 96.62 98 LEU A CA 1
ATOM 720 C C . LEU A 1 98 ? 3.167 4.539 1.474 1.00 96.62 98 LEU A C 1
ATOM 722 O O . LEU A 1 98 ? 3.696 4.628 0.370 1.00 96.62 98 LEU A O 1
ATOM 726 N N . ILE A 1 99 ? 3.847 4.622 2.611 1.00 94.75 99 ILE A N 1
ATOM 727 C CA . ILE A 1 99 ? 5.293 4.852 2.669 1.00 94.75 99 ILE A CA 1
ATOM 728 C C . ILE A 1 99 ? 5.935 3.676 3.392 1.00 94.75 99 ILE A C 1
ATOM 730 O O . ILE A 1 99 ? 5.496 3.283 4.475 1.00 94.75 99 ILE A O 1
ATOM 734 N N . ASP A 1 100 ? 6.990 3.142 2.793 1.00 92.44 100 ASP A N 1
ATOM 735 C CA . ASP A 1 100 ? 7.778 2.019 3.282 1.00 92.44 100 ASP A CA 1
ATOM 736 C C . ASP A 1 100 ? 9.241 2.449 3.399 1.00 92.44 100 ASP A C 1
ATOM 738 O O . ASP A 1 100 ? 10.019 2.295 2.451 1.00 92.44 100 ASP A O 1
ATOM 742 N N . PRO A 1 101 ? 9.627 3.051 4.536 1.00 91.12 101 PRO A N 1
ATOM 743 C CA . PRO A 1 101 ? 11.008 3.434 4.751 1.00 91.12 101 PRO A CA 1
ATOM 744 C C . PRO A 1 101 ? 11.930 2.212 4.814 1.00 91.12 101 PRO A C 1
ATOM 746 O O . PRO A 1 101 ? 11.601 1.188 5.422 1.00 91.12 101 PRO A O 1
ATOM 749 N N . LEU A 1 102 ? 13.152 2.345 4.296 1.00 88.88 102 LEU A N 1
ATOM 750 C CA . LEU A 1 102 ? 14.204 1.342 4.489 1.00 88.88 102 LEU A CA 1
ATOM 751 C C . LEU A 1 102 ? 14.583 1.205 5.973 1.00 88.88 102 LEU A C 1
ATOM 753 O O . LEU A 1 102 ? 15.135 0.189 6.401 1.00 88.88 102 LEU A O 1
ATOM 757 N N . ARG A 1 103 ? 14.320 2.234 6.783 1.00 87.31 103 ARG A N 1
ATOM 758 C CA . ARG A 1 103 ? 14.570 2.223 8.227 1.00 87.31 103 ARG A CA 1
ATOM 759 C C . ARG A 1 103 ? 13.397 2.857 8.959 1.00 87.31 103 ARG A C 1
ATOM 761 O O . ARG A 1 103 ? 13.062 4.007 8.703 1.00 87.31 103 ARG A O 1
ATOM 768 N N . GLY A 1 104 ? 12.842 2.131 9.925 1.00 87.94 104 GLY A N 1
ATOM 769 C CA . GLY A 1 104 ? 11.744 2.611 10.764 1.00 87.94 104 GLY A CA 1
ATOM 770 C C . GLY A 1 104 ? 10.388 2.000 10.402 1.00 87.94 104 GLY A C 1
ATOM 771 O O . GLY A 1 104 ? 10.331 1.006 9.675 1.00 87.94 104 GLY A O 1
ATOM 772 N N . PRO A 1 105 ? 9.300 2.537 10.976 1.00 91.38 105 PRO A N 1
ATOM 773 C CA . PRO A 1 105 ? 7.957 2.052 10.709 1.00 91.38 105 PRO A CA 1
ATOM 774 C C . PRO A 1 105 ? 7.462 2.532 9.345 1.00 91.38 105 PRO A C 1
ATOM 776 O O . PRO A 1 105 ? 7.732 3.657 8.926 1.00 91.38 105 PRO A O 1
ATOM 779 N N . SER A 1 106 ? 6.654 1.703 8.693 1.00 93.81 106 SER A N 1
ATOM 780 C CA . SER A 1 106 ? 5.864 2.135 7.543 1.00 93.81 106 SER A CA 1
ATOM 781 C C . SER A 1 106 ? 4.839 3.183 7.966 1.00 93.81 106 SER A C 1
ATOM 783 O O . SER A 1 106 ? 4.482 3.293 9.144 1.00 93.81 106 SER A O 1
ATOM 785 N N . ILE A 1 107 ? 4.358 3.964 7.007 1.00 95.25 107 ILE A N 1
ATOM 786 C CA . ILE A 1 107 ? 3.480 5.101 7.273 1.00 95.25 107 ILE A CA 1
ATOM 787 C C . ILE A 1 107 ? 2.289 5.044 6.326 1.00 95.25 107 ILE A C 1
ATOM 789 O O . ILE A 1 107 ? 2.435 4.825 5.124 1.00 95.25 107 ILE A O 1
ATOM 793 N N . LEU A 1 108 ? 1.105 5.254 6.892 1.00 96.56 108 LEU A N 1
ATOM 794 C CA . LEU A 1 108 ? -0.107 5.561 6.152 1.00 96.56 108 LEU A CA 1
ATOM 795 C C . LEU A 1 108 ? -0.369 7.059 6.260 1.00 96.56 108 LEU A C 1
ATOM 797 O O . LEU A 1 108 ? -0.510 7.583 7.367 1.00 96.56 108 LEU A O 1
ATOM 801 N N . GLU A 1 109 ? -0.496 7.726 5.125 1.00 97.31 109 GLU A N 1
ATOM 802 C CA . GLU A 1 109 ? -0.939 9.109 5.054 1.00 97.31 109 GLU A CA 1
ATOM 803 C C . GLU A 1 109 ? -2.230 9.197 4.237 1.00 97.31 109 GLU A C 1
ATOM 805 O O . GLU A 1 109 ? -2.385 8.565 3.191 1.00 97.31 109 GLU A O 1
ATOM 810 N N . GLN A 1 110 ? -3.208 9.916 4.777 1.00 96.69 110 GLN A N 1
ATOM 811 C CA . GLN A 1 110 ? -4.521 10.094 4.178 1.00 96.69 110 GLN A CA 1
ATOM 812 C C . GLN A 1 110 ? -4.807 11.586 4.112 1.00 96.69 110 GLN A C 1
ATOM 814 O O . GLN A 1 110 ? -4.897 12.237 5.153 1.00 96.69 110 GLN A O 1
ATOM 819 N N . GLU A 1 111 ? -4.985 12.117 2.909 1.00 95.50 111 GLU A N 1
ATOM 820 C CA . GLU A 1 111 ? -5.446 13.486 2.720 1.00 95.50 111 GLU A CA 1
ATOM 821 C C . GLU A 1 111 ? -6.897 13.490 2.249 1.00 95.50 111 GLU A C 1
ATOM 823 O O . GLU A 1 111 ? -7.278 12.784 1.309 1.00 95.50 111 GLU A O 1
ATOM 828 N N . MET A 1 112 ? -7.717 14.314 2.896 1.00 90.31 112 MET A N 1
ATOM 829 C CA . MET A 1 112 ? -9.066 14.612 2.436 1.00 90.31 112 MET A CA 1
ATOM 830 C C . MET A 1 112 ? -9.324 16.111 2.556 1.00 90.31 112 MET A C 1
ATOM 832 O O . MET A 1 112 ? -9.392 16.644 3.665 1.00 90.31 112 MET A O 1
ATOM 836 N N . HIS A 1 113 ? -9.486 16.782 1.412 1.00 84.12 113 HIS A N 1
ATOM 837 C CA . HIS A 1 113 ? -9.787 18.217 1.333 1.00 84.12 113 HIS A CA 1
ATOM 838 C C . HIS A 1 113 ? -8.797 19.091 2.134 1.00 84.12 113 HIS A C 1
ATOM 840 O O . HIS A 1 113 ? -9.209 19.919 2.949 1.00 84.12 113 HIS A O 1
ATOM 846 N N . GLY A 1 114 ? -7.490 18.870 1.952 1.00 84.12 114 GLY A N 1
ATOM 847 C CA . GLY A 1 114 ? -6.429 19.642 2.609 1.00 84.12 114 GLY A CA 1
ATOM 848 C C . GLY A 1 114 ? -6.161 19.275 4.072 1.00 84.12 114 GLY A C 1
ATOM 849 O O . GLY A 1 114 ? -5.280 19.861 4.699 1.00 84.12 114 GLY A O 1
ATOM 850 N N . 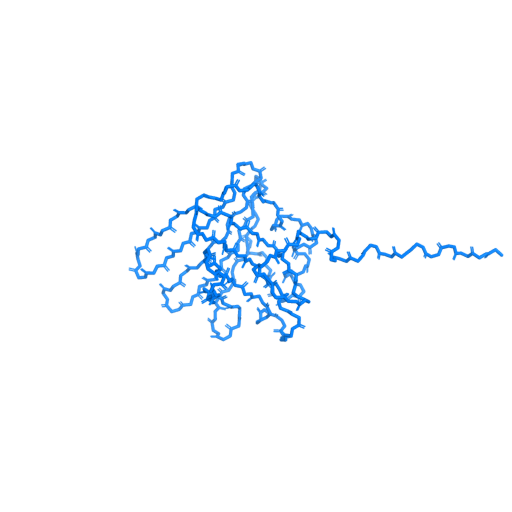LYS A 1 115 ? -6.894 18.312 4.648 1.00 90.88 115 LYS A N 1
ATOM 851 C CA . LYS A 1 115 ? -6.570 17.744 5.963 1.00 90.88 115 LYS A CA 1
ATOM 852 C C . LYS A 1 115 ? -5.769 16.465 5.786 1.00 90.88 115 LYS A C 1
ATOM 854 O O . LYS A 1 115 ? -6.312 15.467 5.315 1.00 90.88 115 LYS A O 1
ATOM 859 N N . VAL A 1 116 ? -4.514 16.505 6.223 1.00 95.12 116 VAL A N 1
ATOM 860 C CA . VAL A 1 116 ? -3.600 15.361 6.215 1.00 95.12 116 VAL A CA 1
ATOM 861 C C . VAL A 1 116 ? -3.650 14.652 7.566 1.00 95.12 116 VAL A C 1
ATOM 863 O O . VAL A 1 116 ? -3.437 15.257 8.617 1.00 95.12 116 VAL A O 1
ATOM 866 N N . GLN A 1 117 ? -3.914 13.349 7.538 1.00 95.94 117 GLN A N 1
ATOM 867 C CA . GLN A 1 117 ? -3.764 12.449 8.672 1.00 95.94 117 GLN A CA 1
ATOM 868 C C . GLN A 1 117 ? -2.627 11.471 8.386 1.00 95.94 117 GLN A C 1
ATOM 870 O O . GLN A 1 117 ? -2.730 10.634 7.494 1.00 95.94 117 GLN A O 1
ATOM 875 N N . ARG A 1 118 ? -1.571 11.534 9.197 1.00 96.44 118 ARG A N 1
ATOM 876 C CA . ARG A 1 118 ? -0.420 10.629 9.129 1.00 96.44 118 ARG A CA 1
ATOM 877 C C . ARG A 1 118 ? -0.456 9.640 10.289 1.00 96.44 118 ARG A C 1
ATOM 879 O O . ARG A 1 118 ? -0.810 10.005 11.409 1.00 96.44 118 ARG A O 1
ATOM 886 N N . SER A 1 119 ? -0.144 8.376 10.035 1.00 96.12 119 SER A N 1
ATOM 887 C CA . SER A 1 119 ? -0.161 7.309 11.039 1.00 96.12 119 SER A CA 1
ATOM 888 C C . SER A 1 119 ? 1.001 6.344 10.841 1.00 96.12 119 SER A C 1
ATOM 890 O O . SER A 1 119 ? 1.161 5.776 9.764 1.00 96.12 119 SER A O 1
ATOM 892 N N . GLU A 1 120 ? 1.777 6.123 11.899 1.00 95.62 120 GLU A N 1
ATOM 893 C CA . GLU A 1 120 ? 2.855 5.134 11.913 1.00 95.62 120 GLU A CA 1
ATOM 894 C C . GLU A 1 120 ? 2.310 3.727 12.165 1.00 95.62 120 GLU A C 1
ATOM 896 O O . GLU A 1 120 ? 1.483 3.486 13.056 1.00 95.62 120 GLU A O 1
ATOM 901 N N . CYS A 1 121 ? 2.792 2.781 11.372 1.00 94.00 121 CYS A N 1
ATOM 902 C CA . CYS A 1 121 ? 2.429 1.383 11.473 1.00 94.00 121 CYS A CA 1
ATOM 903 C C . CYS A 1 121 ? 3.204 0.718 12.613 1.00 94.00 121 CYS A C 1
ATOM 905 O O . CYS A 1 121 ? 4.404 0.911 12.782 1.00 94.00 121 CYS A O 1
ATOM 907 N N . ARG A 1 122 ? 2.527 -0.128 13.393 1.00 92.38 122 ARG A N 1
ATOM 908 C CA . ARG A 1 122 ? 3.155 -0.877 14.499 1.00 92.38 122 ARG A CA 1
ATOM 909 C C . ARG A 1 122 ? 3.991 -2.069 14.044 1.00 92.38 122 ARG A C 1
ATOM 911 O O . ARG A 1 122 ? 4.614 -2.728 14.870 1.00 92.38 122 ARG A O 1
ATOM 918 N N . ASN A 1 123 ? 3.927 -2.410 12.766 1.00 85.38 123 ASN A N 1
ATOM 919 C CA . ASN A 1 123 ? 4.751 -3.438 12.158 1.00 85.38 123 ASN A CA 1
ATOM 920 C C . ASN A 1 123 ? 5.756 -2.767 11.222 1.00 85.38 123 ASN A C 1
ATOM 922 O O . ASN A 1 123 ? 5.369 -1.831 10.517 1.00 85.38 123 ASN A O 1
ATOM 926 N N . PRO A 1 124 ? 7.004 -3.258 11.170 1.00 70.38 124 PRO A N 1
ATOM 927 C CA . PRO A 1 124 ? 7.850 -2.943 10.039 1.00 70.38 124 PRO A CA 1
ATOM 928 C C . PRO A 1 124 ? 7.188 -3.513 8.785 1.00 70.38 124 PRO A C 1
ATOM 930 O O . PRO A 1 124 ? 6.566 -4.584 8.818 1.00 70.38 124 PRO A O 1
ATOM 933 N N . ASN A 1 125 ? 7.313 -2.790 7.688 1.00 71.75 125 ASN A N 1
ATOM 934 C CA . ASN A 1 125 ? 7.032 -3.312 6.375 1.00 71.75 125 ASN A CA 1
ATOM 935 C C . ASN A 1 125 ? 8.073 -2.733 5.411 1.00 71.75 125 ASN A C 1
ATOM 937 O O . ASN A 1 125 ? 8.553 -1.622 5.612 1.00 71.75 125 ASN A O 1
ATOM 941 N N . GLN A 1 126 ? 8.524 -3.554 4.468 1.00 77.38 126 GLN A N 1
ATOM 942 C CA . GLN A 1 126 ? 9.464 -3.172 3.399 1.00 77.38 126 GLN A CA 1
ATOM 943 C C . GLN A 1 126 ? 9.067 -3.849 2.088 1.00 77.38 126 GLN A C 1
ATOM 945 O O . GLN A 1 126 ? 9.876 -4.091 1.197 1.00 77.38 126 GLN A O 1
ATOM 950 N N . THR A 1 127 ? 7.803 -4.245 1.988 1.00 82.88 127 THR A N 1
ATOM 951 C CA . THR A 1 127 ? 7.293 -4.998 0.856 1.00 82.88 127 THR A CA 1
ATOM 952 C C . THR A 1 127 ? 7.168 -4.140 -0.395 1.00 82.88 127 THR A C 1
ATOM 954 O O . THR A 1 127 ? 7.241 -4.700 -1.488 1.00 82.88 127 THR A O 1
ATOM 957 N N . LEU A 1 128 ? 7.031 -2.810 -0.279 1.00 83.69 128 LEU A N 1
ATOM 958 C CA . LEU A 1 128 ? 6.948 -1.925 -1.449 1.00 83.69 128 LEU A CA 1
ATOM 959 C C . LEU A 1 128 ? 8.285 -1.763 -2.175 1.00 83.69 128 LEU A C 1
ATOM 961 O O . LEU A 1 128 ? 8.277 -1.505 -3.377 1.00 83.69 128 LEU A O 1
ATOM 965 N N . SER A 1 129 ? 9.412 -1.929 -1.483 1.00 82.56 129 SER A N 1
ATOM 966 C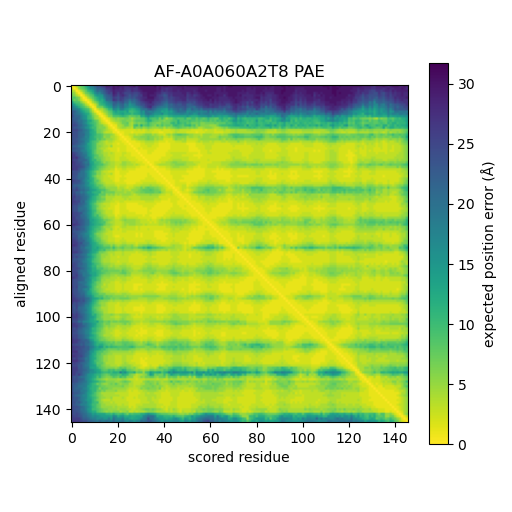 CA . SER A 1 129 ? 10.755 -1.839 -2.070 1.00 82.56 129 SER A CA 1
ATOM 967 C C . SER A 1 129 ? 11.283 -3.185 -2.581 1.00 82.56 129 SER A C 1
ATOM 969 O O . SER A 1 129 ? 12.336 -3.238 -3.216 1.00 82.56 129 SER A O 1
ATOM 971 N N . LEU A 1 130 ? 10.559 -4.293 -2.367 1.00 82.81 130 LEU A N 1
ATOM 972 C CA . LEU A 1 130 ? 10.965 -5.599 -2.890 1.00 82.81 130 LEU A CA 1
ATOM 973 C C . LEU A 1 130 ? 10.941 -5.608 -4.421 1.00 82.81 130 LEU A C 1
ATOM 975 O O . LEU A 1 130 ? 9.926 -5.280 -5.037 1.00 82.81 130 LEU A O 1
ATOM 979 N N . ASN A 1 131 ? 12.010 -6.126 -5.033 1.00 82.75 131 ASN A N 1
ATOM 980 C CA . ASN A 1 131 ? 12.127 -6.278 -6.490 1.00 82.75 131 ASN A CA 1
ATOM 981 C C . ASN A 1 131 ? 10.903 -6.957 -7.129 1.00 82.75 131 ASN A C 1
ATOM 983 O O . ASN A 1 131 ? 10.480 -6.579 -8.219 1.00 82.75 131 ASN A O 1
ATOM 987 N N . HIS A 1 132 ? 10.310 -7.937 -6.442 1.00 83.44 132 HIS A N 1
ATOM 988 C CA . HIS A 1 132 ? 9.111 -8.634 -6.911 1.00 83.44 132 HIS A CA 1
ATOM 989 C C . HIS A 1 132 ? 7.881 -7.718 -6.933 1.00 83.44 132 HIS A C 1
ATOM 991 O O . HIS A 1 132 ? 7.133 -7.728 -7.907 1.00 83.44 132 HIS A O 1
ATOM 997 N N . THR A 1 133 ? 7.702 -6.876 -5.913 1.00 86.12 133 THR A N 1
ATOM 998 C CA . THR A 1 133 ? 6.622 -5.881 -5.869 1.00 86.12 133 THR A CA 1
ATOM 999 C C . THR A 1 133 ? 6.821 -4.814 -6.935 1.00 86.12 133 THR A C 1
ATOM 1001 O O . THR A 1 133 ? 5.877 -4.491 -7.648 1.00 86.12 133 THR A O 1
ATOM 1004 N N . VAL A 1 134 ? 8.051 -4.333 -7.124 1.00 86.62 134 VAL A N 1
ATOM 1005 C CA . VAL A 1 134 ? 8.396 -3.386 -8.196 1.00 86.62 134 VAL A CA 1
ATOM 1006 C C . VAL A 1 134 ? 8.047 -3.967 -9.569 1.00 86.62 134 VAL A C 1
ATOM 1008 O O . VAL A 1 134 ? 7.394 -3.309 -10.378 1.00 86.62 134 VAL A O 1
ATOM 1011 N N . ALA A 1 135 ? 8.468 -5.205 -9.842 1.00 87.00 135 ALA A N 1
ATOM 1012 C CA . ALA A 1 135 ? 8.178 -5.885 -11.102 1.00 87.00 135 ALA A CA 1
ATOM 1013 C C . ALA A 1 135 ? 6.668 -6.073 -11.308 1.00 87.00 135 ALA A C 1
ATOM 1015 O O . ALA A 1 135 ? 6.163 -5.863 -12.411 1.00 87.00 135 ALA A O 1
ATOM 1016 N N . LEU A 1 136 ? 5.945 -6.405 -10.238 1.00 89.75 136 LEU A N 1
ATOM 1017 C CA . LEU A 1 136 ? 4.497 -6.541 -10.253 1.00 89.75 136 LEU A CA 1
ATOM 1018 C C . LEU A 1 136 ? 3.808 -5.209 -10.567 1.00 89.75 136 LEU A C 1
ATOM 1020 O O . LEU A 1 136 ? 2.967 -5.174 -11.457 1.00 89.75 136 LEU A O 1
ATOM 1024 N N . LEU A 1 137 ? 4.187 -4.108 -9.912 1.00 90.81 137 LEU A N 1
ATOM 1025 C CA . LEU A 1 137 ? 3.638 -2.777 -10.197 1.00 90.81 137 LEU A CA 1
ATOM 1026 C C . LEU A 1 137 ? 3.877 -2.374 -11.660 1.00 90.81 137 LEU A C 1
ATOM 1028 O O . LEU A 1 137 ? 2.936 -1.953 -12.337 1.00 90.81 137 LEU A O 1
ATOM 1032 N N . ARG A 1 138 ? 5.084 -2.613 -12.195 1.00 89.00 138 ARG A N 1
ATOM 1033 C CA . ARG A 1 138 ? 5.384 -2.372 -13.618 1.00 89.00 138 ARG A CA 1
ATOM 1034 C C . ARG A 1 138 ? 4.501 -3.204 -14.546 1.00 89.00 138 ARG A C 1
ATOM 1036 O O . ARG A 1 138 ? 3.999 -2.671 -15.530 1.00 89.00 138 ARG A O 1
ATOM 1043 N N . ALA A 1 139 ? 4.268 -4.479 -14.227 1.00 88.69 139 ALA A N 1
ATOM 1044 C CA . ALA A 1 139 ? 3.380 -5.349 -15.002 1.00 88.69 139 ALA A CA 1
ATOM 1045 C C . ALA A 1 139 ? 1.910 -4.882 -14.987 1.00 88.69 139 ALA A C 1
ATOM 1047 O O . ALA A 1 139 ? 1.148 -5.220 -15.890 1.00 88.69 139 ALA A O 1
ATOM 1048 N N . LEU A 1 140 ? 1.512 -4.080 -13.994 1.00 87.19 140 LEU A N 1
ATOM 1049 C CA . LEU A 1 140 ? 0.197 -3.435 -13.920 1.00 87.19 140 LEU A CA 1
ATOM 1050 C C . LEU A 1 140 ? 0.154 -2.062 -14.615 1.00 87.19 140 LEU A C 1
ATOM 1052 O O . LEU A 1 140 ? -0.882 -1.398 -14.566 1.00 87.19 140 LEU A O 1
ATOM 1056 N N . GLY A 1 141 ? 1.251 -1.638 -15.250 1.00 86.44 141 GLY A N 1
ATOM 1057 C CA . GLY A 1 141 ? 1.376 -0.337 -15.911 1.00 86.44 141 GLY A CA 1
ATOM 1058 C C . GLY A 1 141 ? 1.748 0.814 -14.973 1.00 86.44 141 GLY A C 1
ATOM 1059 O O . GLY A 1 141 ? 1.608 1.971 -15.354 1.00 86.44 141 GLY A O 1
ATOM 1060 N N . ILE A 1 142 ? 2.210 0.519 -13.754 1.00 86.56 142 ILE A N 1
ATOM 1061 C CA . ILE A 1 142 ? 2.616 1.519 -12.761 1.00 86.56 142 ILE A CA 1
ATOM 1062 C C . ILE A 1 142 ? 4.139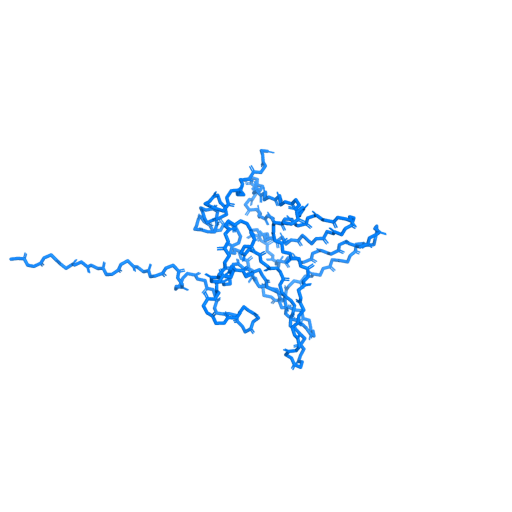 1.536 -12.717 1.00 86.56 142 ILE A C 1
ATOM 1064 O O . ILE A 1 142 ? 4.781 0.659 -12.135 1.00 86.56 142 ILE A O 1
ATOM 1068 N N . THR A 1 143 ? 4.732 2.520 -13.375 1.00 76.12 143 THR A N 1
ATOM 1069 C CA . THR A 1 143 ? 6.180 2.728 -13.369 1.00 76.12 143 THR A CA 1
ATOM 1070 C C . THR A 1 143 ? 6.564 3.721 -12.286 1.00 76.12 143 THR A C 1
ATOM 1072 O O . THR A 1 143 ? 5.783 4.613 -11.959 1.00 76.12 143 THR A O 1
ATOM 1075 N N . ALA A 1 144 ? 7.771 3.570 -11.738 1.00 69.50 144 ALA A N 1
ATOM 1076 C CA . ALA A 1 144 ? 8.311 4.582 -10.844 1.00 69.50 144 ALA A CA 1
ATOM 1077 C C . ALA A 1 144 ? 8.403 5.918 -11.594 1.00 69.50 144 ALA A C 1
ATOM 1079 O O . ALA A 1 144 ? 8.869 5.937 -12.738 1.00 69.50 144 ALA A O 1
ATOM 1080 N N . SER A 1 145 ? 7.945 7.001 -10.971 1.00 61.88 145 SER A N 1
ATOM 1081 C CA . SER A 1 145 ? 8.270 8.339 -11.460 1.00 61.88 145 SER A CA 1
ATOM 1082 C C . SER A 1 145 ? 9.789 8.545 -11.355 1.00 61.88 145 SER A C 1
ATOM 1084 O O . SER A 1 145 ? 10.377 8.071 -10.379 1.00 61.88 145 SER A O 1
ATOM 1086 N N . PRO A 1 146 ? 10.430 9.166 -12.362 1.00 45.66 146 PRO A N 1
ATOM 1087 C CA . PRO A 1 146 ? 11.845 9.524 -12.297 1.00 45.66 146 PRO A CA 1
ATOM 1088 C C . PRO A 1 146 ? 12.137 10.558 -11.205 1.00 45.66 146 PRO A C 1
ATOM 1090 O O . PRO A 1 146 ? 11.217 11.337 -10.862 1.00 45.66 146 PRO A O 1
#

Solvent-accessible surface area (backbone atoms only — not comparable to full-atom values): 8068 Å² total; per-residue (Å²): 135,84,81,81,75,75,77,76,78,56,77,66,81,78,36,63,90,49,94,68,37,56,93,78,31,45,34,53,39,66,34,43,47,100,62,36,38,38,26,36,22,38,49,74,62,79,62,57,40,45,16,35,32,34,36,36,24,41,82,88,65,56,74,45,82,76,47,52,37,41,98,81,34,46,76,49,33,42,69,49,97,83,49,26,15,37,44,36,44,40,45,97,70,33,37,41,38,43,37,20,34,69,72,63,54,14,34,46,36,40,33,53,78,90,45,76,47,76,45,71,19,79,38,74,37,54,45,60,60,33,70,66,45,47,52,49,37,41,74,32,74,47,57,66,61,131

Secondary structure (DSSP, 8-state):
-----PPPPPGGGGS---SSSPTT-EEEEEEE-SSEEEEEEE-SSSSGGGGEEEEEEETT--EEEEEESBTTBEEEEEE-TTS-EEEEEEETTEEEEEEE-SSS--EEEEEETTEEEEEE-SS---GGGSHHHHHHHHHTT-PBP-